Protein AF-A0A373VUH1-F1 (afdb_monomer_lite)

Secondary structure (DSSP, 8-state):
--EE-HHHHHHHHHHTHHHHHHHHHHT-HHHHHHHHHHSPEEE-HHHHHHHHHTT----GGGS-HHHHHHHHHHHHHHHHHHH-----

Structure (mmCIF, N/CA/C/O backbone):
data_AF-A0A373VUH1-F1
#
_entry.id   AF-A0A373VUH1-F1
#
loop_
_atom_site.group_PDB
_atom_site.id
_atom_site.type_symbol
_atom_site.label_atom_id
_atom_site.label_alt_id
_atom_site.label_comp_id
_atom_site.label_asym_id
_atom_site.label_entity_id
_atom_site.label_seq_id
_atom_site.pdbx_PDB_ins_code
_atom_site.Cartn_x
_atom_site.Cartn_y
_atom_site.Cartn_z
_atom_site.occupancy
_atom_site.B_iso_or_equiv
_atom_site.auth_seq_id
_atom_site.auth_comp_id
_atom_site.auth_asym_id
_atom_site.auth_atom_id
_atom_site.pdbx_PDB_model_num
ATOM 1 N N . MET A 1 1 ? -0.333 8.866 -3.297 1.00 73.50 1 MET A N 1
ATOM 2 C CA . MET A 1 1 ? -1.504 7.968 -3.166 1.00 73.50 1 MET A CA 1
ATOM 3 C C . MET A 1 1 ? -1.041 6.652 -2.548 1.00 73.50 1 MET A C 1
ATOM 5 O O . MET A 1 1 ? 0.109 6.293 -2.758 1.00 73.50 1 MET A O 1
ATOM 9 N N . ARG A 1 2 ? -1.877 5.958 -1.764 1.00 80.00 2 ARG A N 1
ATOM 10 C CA . ARG A 1 2 ? -1.553 4.635 -1.199 1.00 80.00 2 ARG A CA 1
ATOM 11 C C . ARG A 1 2 ? -2.553 3.617 -1.727 1.00 80.00 2 ARG A C 1
ATOM 13 O O . ARG A 1 2 ? -3.749 3.780 -1.506 1.00 80.00 2 ARG A O 1
ATOM 20 N N . LEU A 1 3 ? -2.068 2.591 -2.415 1.00 85.12 3 LEU A N 1
ATOM 21 C CA . LEU A 1 3 ? -2.914 1.494 -2.870 1.00 85.12 3 LEU A CA 1
ATOM 22 C C . LEU A 1 3 ? -3.031 0.467 -1.754 1.00 85.12 3 LEU A C 1
ATOM 24 O O . LEU A 1 3 ? -2.022 -0.036 -1.263 1.00 85.12 3 LEU A O 1
ATOM 28 N N . ILE A 1 4 ? -4.260 0.197 -1.329 1.00 89.44 4 ILE A N 1
ATOM 29 C CA . ILE A 1 4 ? -4.549 -0.697 -0.208 1.00 89.44 4 ILE A CA 1
ATOM 30 C C . ILE A 1 4 ? -4.458 -2.147 -0.686 1.00 89.44 4 ILE A C 1
ATOM 32 O O . ILE A 1 4 ? -5.002 -2.500 -1.732 1.00 89.44 4 ILE A O 1
ATOM 36 N N . ALA A 1 5 ? -3.795 -2.998 0.097 1.00 92.19 5 ALA A N 1
ATOM 37 C CA . ALA A 1 5 ? -3.806 -4.439 -0.118 1.00 92.19 5 ALA A CA 1
ATOM 38 C C . ALA A 1 5 ? -5.166 -4.999 0.320 1.00 92.19 5 ALA A C 1
ATOM 40 O O . ALA A 1 5 ? -5.340 -5.382 1.477 1.00 92.19 5 ALA A O 1
ATOM 41 N N . ALA A 1 6 ? -6.137 -5.012 -0.596 1.00 88.75 6 ALA A N 1
ATOM 42 C CA . ALA A 1 6 ? -7.511 -5.432 -0.315 1.00 88.75 6 ALA A CA 1
ATOM 43 C C . ALA A 1 6 ? -7.591 -6.833 0.319 1.00 88.75 6 ALA A C 1
ATOM 45 O O . ALA A 1 6 ? -8.371 -7.035 1.249 1.00 88.75 6 ALA A O 1
ATOM 46 N N . ASP A 1 7 ? -6.724 -7.752 -0.114 1.00 91.06 7 ASP A N 1
ATOM 47 C CA . ASP A 1 7 ? -6.653 -9.121 0.412 1.00 91.06 7 ASP A CA 1
ATOM 48 C C . ASP A 1 7 ? -6.295 -9.163 1.906 1.00 91.06 7 ASP A C 1
ATOM 50 O O . ASP A 1 7 ? -6.815 -9.991 2.647 1.00 91.06 7 ASP A O 1
ATOM 54 N N . ASN A 1 8 ? -5.470 -8.218 2.370 1.00 92.69 8 ASN A N 1
ATOM 55 C CA . ASN A 1 8 ? -5.017 -8.135 3.761 1.00 92.69 8 ASN A CA 1
ATOM 56 C C . ASN A 1 8 ? -5.865 -7.164 4.598 1.00 92.69 8 ASN A C 1
ATOM 58 O O . ASN A 1 8 ? -5.782 -7.159 5.827 1.00 92.69 8 ASN A O 1
ATOM 62 N N . LEU A 1 9 ? -6.678 -6.320 3.950 1.00 94.44 9 LEU A N 1
ATOM 63 C CA . LEU A 1 9 ? -7.494 -5.311 4.623 1.00 94.44 9 LEU A CA 1
ATOM 64 C C . LEU A 1 9 ? -8.508 -5.958 5.567 1.00 94.44 9 LEU A C 1
ATOM 66 O O . LEU A 1 9 ? -8.712 -5.469 6.675 1.00 94.44 9 LEU A O 1
ATOM 70 N N . ARG A 1 10 ? -9.136 -7.061 5.142 1.00 93.12 10 ARG A N 1
ATOM 71 C CA . ARG A 1 10 ? -10.136 -7.762 5.955 1.00 93.12 10 ARG A CA 1
ATOM 72 C C . ARG A 1 10 ? -9.543 -8.237 7.278 1.00 93.12 10 ARG A C 1
ATOM 74 O O . ARG A 1 10 ? -10.138 -7.990 8.324 1.00 93.12 10 ARG A O 1
ATOM 81 N N . ASP A 1 11 ? -8.384 -8.881 7.225 1.00 96.00 11 ASP A N 1
ATOM 82 C CA . ASP A 1 11 ? -7.725 -9.416 8.415 1.00 96.00 11 ASP A CA 1
ATOM 83 C C . ASP A 1 11 ? -7.266 -8.281 9.337 1.00 96.00 11 ASP A C 1
ATOM 85 O O . ASP A 1 11 ? -7.539 -8.328 10.535 1.00 96.00 11 ASP A O 1
ATOM 89 N N . PHE A 1 12 ? -6.713 -7.200 8.771 1.00 96.44 12 PHE A N 1
ATOM 90 C CA . PHE A 1 12 ? -6.377 -5.986 9.521 1.00 96.44 12 PHE A CA 1
ATOM 91 C C . PHE A 1 12 ? -7.590 -5.407 10.267 1.00 96.44 12 PHE A C 1
ATOM 93 O O . PHE A 1 12 ? -7.492 -5.083 11.452 1.00 96.44 12 PHE A O 1
ATOM 100 N N . MET A 1 13 ? -8.742 -5.291 9.595 1.00 95.81 13 MET A N 1
ATOM 101 C CA . MET A 1 13 ? -9.967 -4.757 10.201 1.00 95.81 13 MET A CA 1
ATOM 102 C C . MET A 1 13 ? -10.493 -5.641 11.332 1.00 95.81 13 MET A C 1
ATOM 104 O O . MET A 1 13 ? -10.975 -5.114 12.330 1.00 95.81 13 MET A O 1
ATOM 108 N N . VAL A 1 14 ? -10.409 -6.966 11.184 1.00 96.31 14 VAL A N 1
ATOM 109 C CA . VAL A 1 14 ? -10.822 -7.913 12.230 1.00 96.31 14 VAL A CA 1
ATOM 110 C C . VAL A 1 14 ? -9.876 -7.841 13.428 1.00 96.31 14 VAL A C 1
ATOM 112 O O . VAL A 1 14 ? -10.345 -7.751 14.559 1.00 96.31 14 VAL A O 1
ATOM 115 N N . GLU A 1 15 ? -8.564 -7.823 13.192 1.00 97.44 15 GLU A N 1
ATOM 116 C CA . GLU A 1 15 ? -7.542 -7.730 14.243 1.00 97.44 15 GLU A CA 1
ATOM 117 C C . GLU A 1 15 ? -7.669 -6.437 15.065 1.00 97.44 15 GLU A C 1
ATOM 119 O O . GLU A 1 15 ? -7.489 -6.447 16.281 1.00 97.44 15 GLU A O 1
ATOM 124 N N . HIS A 1 16 ? -8.040 -5.329 14.420 1.00 97.50 16 HIS A N 1
ATOM 125 C CA . HIS A 1 16 ? -8.127 -4.010 15.051 1.00 97.50 16 HIS A CA 1
ATOM 126 C C . HIS A 1 16 ? -9.563 -3.576 15.386 1.00 97.50 16 HIS A C 1
ATOM 128 O O . HIS A 1 16 ? -9.780 -2.408 15.717 1.00 97.50 16 HIS A O 1
ATOM 134 N N . ALA A 1 17 ? -10.544 -4.483 15.320 1.00 97.38 17 ALA A N 1
ATOM 135 C CA . ALA A 1 17 ? -11.970 -4.155 15.399 1.00 97.38 17 ALA A CA 1
ATOM 136 C C . ALA A 1 17 ? -12.350 -3.353 16.657 1.00 97.38 17 ALA A C 1
ATOM 138 O O . ALA A 1 17 ? -13.010 -2.320 16.547 1.00 97.38 17 ALA A O 1
ATOM 139 N N . GLU A 1 18 ? -11.885 -3.770 17.840 1.00 97.69 18 GLU A N 1
ATOM 140 C CA . GLU A 1 18 ? -12.174 -3.077 19.107 1.00 97.69 18 GLU A CA 1
ATOM 141 C C . GLU A 1 18 ? -11.605 -1.654 19.126 1.00 97.69 18 GLU A C 1
ATOM 143 O O . GLU A 1 18 ? -12.251 -0.708 19.575 1.00 97.69 18 GLU A O 1
ATOM 148 N N . ARG A 1 19 ? -10.394 -1.484 18.589 1.00 97.38 19 ARG A N 1
ATOM 149 C CA . ARG A 1 19 ? -9.700 -0.195 18.556 1.00 97.38 19 ARG A CA 1
ATOM 150 C C . ARG A 1 19 ? -10.336 0.756 17.543 1.00 97.38 19 ARG A C 1
ATOM 152 O O . ARG A 1 19 ? -10.455 1.946 17.827 1.00 97.38 19 ARG A O 1
ATOM 159 N N . ILE A 1 20 ? -10.786 0.231 16.400 1.00 97.50 20 ILE A N 1
ATOM 160 C CA . ILE A 1 20 ? -11.591 0.966 15.415 1.00 97.50 20 ILE A CA 1
ATOM 161 C C . ILE A 1 20 ? -12.906 1.423 16.055 1.00 97.50 20 ILE A C 1
ATOM 163 O O . ILE A 1 20 ? -13.243 2.604 15.976 1.00 97.50 20 ILE A O 1
ATOM 167 N N . GLN A 1 21 ? -13.628 0.510 16.711 1.00 98.06 21 GLN A N 1
ATOM 168 C CA . GLN A 1 21 ? -14.897 0.817 17.368 1.00 98.06 21 GLN A CA 1
ATOM 169 C C . GLN A 1 21 ? -14.724 1.912 18.424 1.00 98.06 21 GLN A C 1
ATOM 171 O O . GLN A 1 21 ? -15.424 2.923 18.368 1.00 98.06 21 GLN A O 1
ATOM 176 N N . TYR A 1 22 ? -13.746 1.760 19.321 1.00 98.06 22 TYR A N 1
ATOM 177 C CA . TYR A 1 22 ? -13.432 2.759 20.340 1.00 98.06 22 TYR A CA 1
ATOM 178 C C . TYR A 1 22 ? -13.185 4.140 19.723 1.00 98.06 22 TYR A C 1
ATOM 180 O O . TYR A 1 22 ? -13.776 5.129 20.160 1.00 98.06 22 TYR A O 1
ATOM 188 N N . ALA A 1 23 ? -12.346 4.210 18.686 1.00 97.69 23 ALA A N 1
ATOM 189 C CA . ALA A 1 23 ? -11.983 5.473 18.058 1.00 97.69 23 ALA A CA 1
ATOM 190 C C . ALA A 1 23 ? -13.188 6.165 17.400 1.00 97.69 23 ALA A C 1
ATOM 192 O O . ALA A 1 23 ? -13.328 7.384 17.490 1.00 97.69 23 ALA A O 1
ATOM 193 N N . ILE A 1 24 ? -14.097 5.396 16.793 1.00 97.00 24 ILE A N 1
ATOM 194 C CA . ILE A 1 24 ? -15.338 5.921 16.206 1.00 97.00 24 ILE A CA 1
ATOM 195 C C . ILE A 1 24 ? -16.289 6.431 17.295 1.00 97.00 24 ILE A C 1
ATOM 197 O O . ILE A 1 24 ? -16.790 7.552 17.190 1.00 97.00 24 ILE A O 1
ATOM 201 N N . GLU A 1 25 ? -16.527 5.639 18.342 1.00 98.25 25 GLU A N 1
ATOM 202 C CA . GLU A 1 25 ? -17.444 5.983 19.438 1.00 98.25 25 GLU A CA 1
ATOM 203 C C . GLU A 1 25 ? -17.019 7.261 20.167 1.00 98.25 25 GLU A C 1
ATOM 205 O O . GLU A 1 25 ? -17.855 8.105 20.498 1.00 98.25 25 GLU A O 1
ATOM 210 N N . HIS A 1 26 ? -15.711 7.436 20.357 1.00 97.94 26 HIS A N 1
ATOM 211 C CA . HIS A 1 26 ? -15.138 8.572 21.077 1.00 97.94 26 HIS A CA 1
ATOM 212 C C . HIS A 1 26 ? -14.724 9.724 20.155 1.00 97.94 26 HIS A C 1
ATOM 214 O O . HIS A 1 26 ? -14.305 10.772 20.644 1.00 97.94 26 HIS A O 1
ATOM 220 N N . LYS A 1 27 ? -14.870 9.561 18.830 1.00 96.94 27 LYS A N 1
ATOM 221 C CA . LYS A 1 27 ? -14.392 10.510 17.808 1.00 96.94 27 LYS A CA 1
ATOM 222 C C . LYS A 1 27 ? -12.907 10.849 17.987 1.00 96.94 27 LYS A C 1
ATOM 224 O O . LYS A 1 27 ? -12.497 11.998 17.819 1.00 96.94 27 LYS A O 1
ATOM 229 N N . ASP A 1 28 ? -12.118 9.842 18.344 1.00 97.88 28 ASP A N 1
ATOM 230 C CA . ASP A 1 28 ? -10.686 9.965 18.583 1.00 97.88 28 ASP A CA 1
ATOM 231 C C . ASP A 1 28 ? -9.932 9.961 17.246 1.00 97.88 28 ASP A C 1
ATOM 233 O O . ASP A 1 28 ? -9.676 8.917 16.635 1.00 97.88 28 ASP A O 1
ATOM 237 N N . GLY A 1 29 ? -9.615 11.164 16.768 1.00 97.06 29 GLY A N 1
ATOM 238 C CA . GLY A 1 29 ? -8.908 11.364 15.506 1.00 97.06 29 GLY A CA 1
ATOM 239 C C . GLY A 1 29 ? -7.478 10.822 15.512 1.00 97.06 29 GLY A C 1
ATOM 240 O O . GLY A 1 29 ? -7.024 10.345 14.475 1.00 97.06 29 GLY A O 1
ATOM 241 N N . GLU 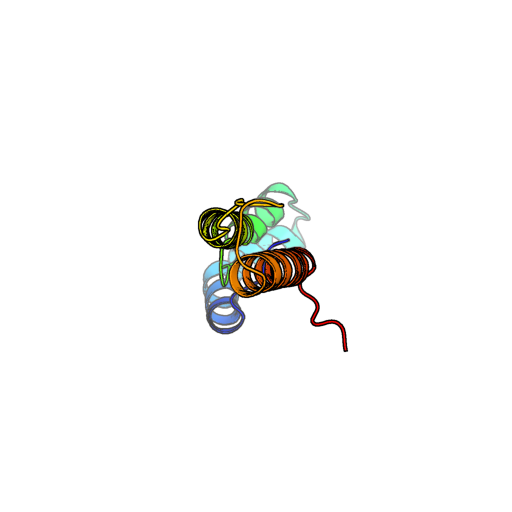A 1 30 ? -6.789 10.830 16.656 1.00 97.62 30 GLU A N 1
ATOM 242 C CA . GLU A 1 30 ? -5.399 10.366 16.747 1.00 97.62 30 GLU A CA 1
ATOM 243 C C . GLU A 1 30 ? -5.322 8.845 16.585 1.00 97.62 30 GLU A C 1
ATOM 245 O O . GLU A 1 30 ? -4.474 8.323 15.854 1.00 97.62 30 GLU A O 1
ATOM 250 N N . ILE A 1 31 ? -6.251 8.115 17.212 1.00 97.00 31 ILE A N 1
ATOM 251 C CA . ILE A 1 31 ? -6.332 6.661 17.042 1.00 97.00 31 ILE A CA 1
ATOM 252 C C . ILE A 1 31 ? -6.740 6.309 15.608 1.00 97.00 31 ILE A C 1
ATOM 254 O O . ILE A 1 31 ? -6.149 5.396 15.024 1.00 97.00 31 ILE A O 1
ATOM 258 N N . LEU A 1 32 ? -7.700 7.029 15.017 1.00 96.00 32 LEU A N 1
ATOM 259 C CA . LEU A 1 32 ? -8.096 6.811 13.621 1.00 96.00 32 LEU A CA 1
ATOM 260 C C . LEU A 1 32 ? -6.933 7.058 12.653 1.00 96.00 32 LEU A C 1
ATOM 262 O O . LEU A 1 32 ? -6.684 6.226 11.782 1.00 96.00 32 LEU A O 1
ATOM 266 N N . GLU A 1 33 ? -6.185 8.148 12.822 1.00 96.69 33 GLU A N 1
ATOM 267 C CA . GLU A 1 33 ? -5.006 8.444 12.005 1.00 96.69 33 GLU A CA 1
ATOM 268 C C . GLU A 1 33 ? -3.929 7.361 12.161 1.00 96.69 33 GLU A C 1
ATOM 270 O O . GLU A 1 33 ? -3.358 6.887 11.172 1.00 96.69 33 GLU A O 1
ATOM 275 N N . SER A 1 34 ? -3.688 6.905 13.394 1.00 96.88 34 SER A N 1
ATOM 276 C CA . SER A 1 34 ? -2.760 5.810 13.679 1.00 96.88 34 SER A CA 1
ATOM 277 C C . SER A 1 34 ? -3.163 4.514 12.968 1.00 96.88 34 SER A C 1
ATOM 279 O O . SER A 1 34 ? -2.301 3.847 12.393 1.00 96.88 34 SER A O 1
ATOM 281 N N . LEU A 1 35 ? -4.455 4.168 12.970 1.00 96.06 35 LEU A N 1
ATOM 282 C CA . LEU A 1 35 ? -4.987 2.985 12.289 1.00 96.06 35 LEU A CA 1
ATOM 283 C C . LEU 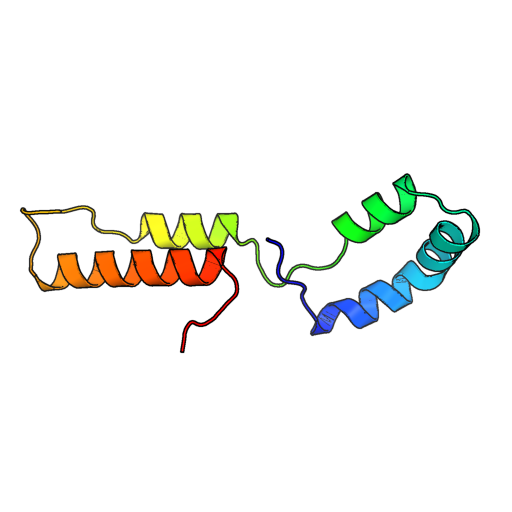A 1 35 ? -4.885 3.114 10.765 1.00 96.06 35 LEU A C 1
ATOM 285 O O . LEU A 1 35 ? -4.424 2.184 10.111 1.00 96.06 35 LEU A O 1
ATOM 289 N N . ILE A 1 36 ? -5.233 4.273 10.195 1.00 94.00 36 ILE A N 1
ATOM 290 C CA . ILE A 1 36 ? -5.126 4.535 8.749 1.00 94.00 36 ILE A CA 1
ATOM 291 C C . ILE A 1 36 ? -3.680 4.383 8.263 1.00 94.00 36 ILE A C 1
ATOM 293 O O . ILE A 1 36 ? -3.438 3.834 7.188 1.00 94.00 36 ILE A O 1
ATOM 297 N N . ASN A 1 37 ? -2.705 4.825 9.057 1.00 93.00 37 ASN A N 1
ATOM 298 C CA . ASN A 1 37 ? -1.288 4.674 8.731 1.00 93.00 37 ASN A CA 1
ATOM 299 C C . ASN A 1 37 ? -0.770 3.230 8.839 1.00 93.00 37 ASN A C 1
ATOM 301 O O . ASN A 1 37 ? 0.291 2.938 8.293 1.00 93.00 37 ASN A O 1
ATOM 305 N N . GLN A 1 38 ? -1.509 2.339 9.503 1.00 93.81 38 GLN A N 1
ATOM 306 C CA . GLN A 1 38 ? -1.188 0.914 9.622 1.00 93.81 38 GLN A CA 1
ATOM 307 C C . GLN A 1 38 ? -1.933 0.039 8.606 1.00 93.81 38 GLN A C 1
ATOM 309 O O . GLN A 1 38 ? -1.602 -1.140 8.486 1.00 93.81 38 GLN A O 1
ATOM 314 N N . ILE A 1 39 ? -2.905 0.592 7.863 1.00 94.31 39 ILE A N 1
ATOM 315 C CA . ILE A 1 39 ? -3.615 -0.148 6.814 1.00 94.31 39 ILE A CA 1
ATOM 316 C C . ILE A 1 39 ? -2.585 -0.742 5.840 1.00 94.31 39 ILE A C 1
ATOM 318 O O . ILE A 1 39 ? -1.725 -0.011 5.335 1.00 94.31 39 ILE A O 1
ATOM 322 N N . PRO A 1 40 ? -2.666 -2.051 5.542 1.00 91.69 40 PRO A N 1
ATOM 323 C CA . PRO A 1 40 ? -1.708 -2.700 4.666 1.00 91.69 40 PRO A CA 1
ATOM 324 C C . PRO A 1 40 ? -1.779 -2.110 3.254 1.00 91.69 40 PRO A C 1
ATOM 326 O O . PRO A 1 40 ? -2.849 -2.010 2.647 1.00 91.69 40 PRO A O 1
ATOM 329 N N . ILE A 1 41 ? -0.619 -1.741 2.714 1.00 91.62 41 ILE A N 1
ATOM 330 C CA . ILE A 1 41 ? -0.477 -1.243 1.343 1.00 91.62 41 ILE A CA 1
ATOM 331 C C . ILE A 1 41 ? -0.037 -2.372 0.408 1.00 91.62 41 ILE A C 1
ATOM 333 O O . ILE A 1 41 ? 0.758 -3.227 0.792 1.00 91.62 41 ILE A O 1
ATOM 337 N N . ALA A 1 42 ? -0.547 -2.374 -0.823 1.00 88.00 42 ALA A N 1
ATOM 338 C CA . ALA A 1 42 ? -0.182 -3.347 -1.851 1.00 88.00 42 ALA A CA 1
ATOM 339 C C . ALA A 1 42 ? 1.260 -3.132 -2.328 1.00 88.00 42 ALA A C 1
ATOM 341 O O . ALA A 1 42 ? 2.030 -4.080 -2.469 1.00 88.00 42 ALA A O 1
ATOM 342 N N . TYR A 1 43 ? 1.632 -1.871 -2.545 1.00 85.38 43 TYR A N 1
ATOM 343 C CA . TYR A 1 43 ? 2.995 -1.452 -2.832 1.00 85.38 43 TYR A CA 1
ATOM 344 C C . TYR A 1 43 ? 3.195 0.025 -2.483 1.00 85.38 43 TYR A C 1
ATOM 346 O O . TYR A 1 43 ? 2.250 0.809 -2.386 1.00 85.38 43 TYR A O 1
ATOM 354 N N . ASP A 1 44 ? 4.458 0.392 -2.295 1.00 87.69 44 ASP A N 1
ATOM 355 C CA . ASP A 1 44 ? 4.898 1.763 -2.068 1.00 87.69 44 ASP A CA 1
ATOM 356 C C . ASP A 1 44 ? 5.069 2.462 -3.425 1.00 87.69 44 ASP A C 1
ATOM 358 O O . ASP A 1 44 ? 6.007 2.169 -4.171 1.00 87.69 44 ASP A O 1
ATOM 362 N N . VAL A 1 45 ? 4.115 3.336 -3.762 1.00 88.06 45 VAL A N 1
ATOM 363 C CA . VAL A 1 45 ? 4.058 4.061 -5.044 1.00 88.06 45 VAL A CA 1
ATOM 364 C C . VAL A 1 45 ? 5.359 4.815 -5.309 1.00 88.06 45 VAL A C 1
ATOM 366 O O . VAL A 1 45 ? 5.886 4.737 -6.418 1.00 88.06 45 VAL A O 1
ATOM 369 N N . ASP A 1 46 ? 5.926 5.470 -4.295 1.00 89.06 46 ASP A N 1
ATOM 370 C CA . ASP A 1 46 ? 7.140 6.273 -4.452 1.00 89.06 46 ASP A CA 1
ATOM 371 C C . ASP A 1 46 ? 8.339 5.383 -4.798 1.00 89.06 46 ASP A C 1
ATOM 373 O O . ASP A 1 46 ? 9.118 5.699 -5.700 1.00 89.06 46 ASP A O 1
ATOM 377 N N . LYS A 1 47 ? 8.444 4.207 -4.165 1.00 90.44 47 LYS A N 1
ATOM 378 C CA . LYS A 1 47 ? 9.483 3.221 -4.504 1.00 90.44 47 LYS A CA 1
ATOM 379 C C . LYS A 1 47 ? 9.305 2.628 -5.894 1.00 90.44 47 LYS A C 1
ATOM 381 O O . LYS A 1 47 ? 10.303 2.3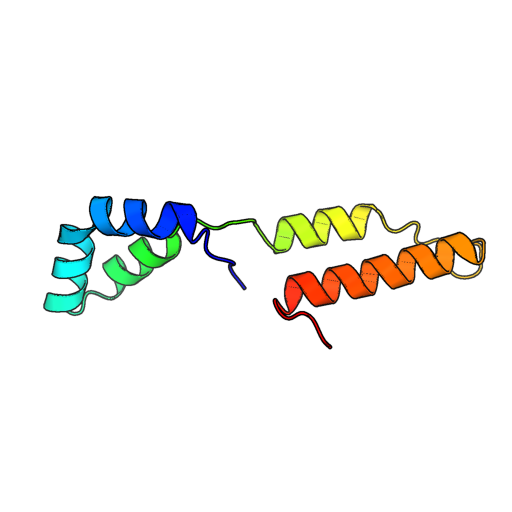66 -6.564 1.00 90.44 47 LYS A O 1
ATOM 386 N N . VAL A 1 48 ? 8.069 2.382 -6.334 1.00 90.44 48 VAL A N 1
ATOM 387 C CA . VAL A 1 48 ? 7.813 1.878 -7.693 1.00 90.44 48 VAL A CA 1
ATOM 388 C C . VAL A 1 48 ? 8.224 2.926 -8.725 1.00 90.44 48 VAL A C 1
ATOM 390 O O . VAL A 1 48 ? 8.957 2.599 -9.657 1.00 90.44 48 VAL A O 1
ATOM 393 N N . VAL A 1 49 ? 7.842 4.189 -8.523 1.00 91.62 49 VAL A N 1
ATOM 394 C CA . VAL A 1 49 ? 8.253 5.308 -9.384 1.00 91.62 49 VAL A CA 1
ATOM 395 C C . VAL A 1 49 ? 9.775 5.452 -9.412 1.00 91.62 49 VAL A C 1
ATOM 397 O O . VAL A 1 49 ? 10.356 5.568 -10.489 1.00 91.62 49 VAL A O 1
ATOM 400 N N . GLU A 1 50 ? 10.445 5.373 -8.259 1.00 92.38 50 GLU A N 1
ATOM 401 C CA . GLU A 1 50 ? 11.909 5.424 -8.180 1.00 92.38 50 GLU A CA 1
ATOM 402 C C . GLU A 1 50 ? 12.567 4.283 -8.978 1.00 92.38 50 GLU A C 1
ATOM 404 O O . GLU A 1 50 ? 13.534 4.501 -9.713 1.00 92.38 50 GLU A O 1
ATOM 409 N N . GLN A 1 51 ? 12.048 3.056 -8.862 1.00 92.38 51 GLN A N 1
ATOM 410 C CA . GLN A 1 51 ? 12.565 1.904 -9.604 1.00 92.38 51 GLN A CA 1
ATOM 411 C C . GLN A 1 51 ? 12.357 2.036 -11.114 1.00 92.38 51 GLN A C 1
ATOM 413 O O . GLN A 1 51 ? 13.246 1.650 -11.873 1.00 92.38 51 GLN A O 1
ATOM 418 N N . LEU A 1 52 ? 11.215 2.572 -11.553 1.00 91.81 52 LEU A N 1
ATOM 419 C CA . LEU A 1 52 ? 10.947 2.828 -12.968 1.00 91.81 52 LEU A CA 1
ATOM 420 C C . LEU A 1 52 ? 11.853 3.938 -13.516 1.00 91.81 52 LEU A C 1
ATOM 422 O O . LEU A 1 52 ? 12.462 3.748 -14.566 1.00 91.81 52 LEU A O 1
ATOM 426 N N . GLY A 1 53 ? 12.047 5.031 -12.773 1.00 89.25 53 GLY A N 1
ATOM 427 C CA . GLY A 1 53 ? 12.951 6.118 -13.167 1.00 89.25 53 GLY A CA 1
ATOM 428 C C . GLY A 1 53 ? 14.406 5.660 -13.316 1.00 89.25 53 GLY A C 1
ATOM 429 O O . GLY A 1 53 ? 15.087 6.033 -14.265 1.00 89.25 53 GLY A O 1
ATOM 430 N N . LYS A 1 54 ? 14.881 4.755 -12.447 1.00 90.50 54 LYS A N 1
ATOM 431 C CA . LYS A 1 54 ? 16.225 4.150 -12.566 1.00 90.50 54 LYS A CA 1
ATOM 432 C C . LYS A 1 54 ? 16.414 3.290 -13.819 1.00 90.50 54 LYS A C 1
ATOM 434 O O . LYS A 1 54 ? 17.555 2.988 -14.163 1.00 90.50 54 LYS A O 1
ATOM 439 N N . LYS A 1 55 ? 15.329 2.852 -14.467 1.00 87.81 55 LYS A N 1
ATOM 440 C CA . LYS A 1 55 ? 15.389 2.071 -15.709 1.00 87.81 55 LYS A CA 1
ATOM 441 C C . LYS A 1 55 ? 15.470 2.935 -16.963 1.00 87.81 55 LYS A C 1
ATOM 443 O O . LYS A 1 55 ? 15.757 2.370 -18.015 1.00 87.81 55 LYS A O 1
ATOM 448 N N . GLN A 1 56 ? 15.221 4.242 -16.871 1.00 83.19 56 GLN A N 1
ATOM 449 C CA . GLN A 1 56 ? 15.336 5.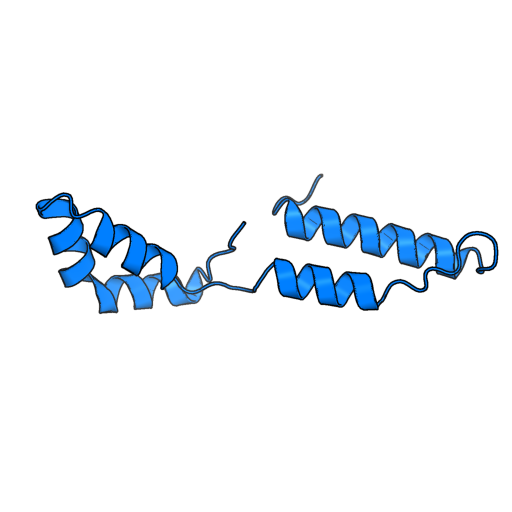148 -18.012 1.00 83.19 56 GLN A CA 1
ATOM 450 C C . GLN A 1 56 ? 16.800 5.240 -18.463 1.00 83.19 56 GLN A C 1
ATOM 452 O O . GLN A 1 56 ? 17.716 5.350 -17.645 1.00 83.19 56 GLN A O 1
ATOM 457 N N . ASN A 1 57 ? 17.029 5.180 -19.773 1.00 74.44 57 ASN A N 1
ATOM 458 C CA . ASN A 1 57 ? 18.359 5.245 -20.368 1.00 74.44 57 ASN A CA 1
ATOM 459 C C . ASN A 1 57 ? 18.846 6.689 -20.575 1.00 74.44 57 ASN A C 1
ATOM 461 O O . ASN A 1 57 ? 20.045 6.880 -20.779 1.00 74.44 57 ASN A O 1
ATOM 465 N N . ASN A 1 58 ? 17.971 7.700 -20.481 1.00 69.06 58 ASN A N 1
ATOM 466 C CA . ASN A 1 58 ? 18.272 9.144 -20.463 1.00 69.06 58 ASN A CA 1
ATOM 467 C C . ASN A 1 58 ? 19.231 9.616 -21.573 1.00 69.06 58 ASN A C 1
ATOM 469 O O . ASN A 1 58 ? 19.903 10.642 -21.442 1.00 69.06 58 ASN A O 1
ATOM 473 N N . LYS A 1 59 ? 19.317 8.878 -22.687 1.00 68.62 59 LYS A N 1
ATOM 474 C CA . LYS A 1 59 ? 20.272 9.173 -23.767 1.00 68.62 59 LYS A CA 1
ATOM 475 C C . LYS A 1 59 ? 19.824 10.322 -24.669 1.00 68.62 59 LYS A C 1
ATOM 477 O O . LYS A 1 59 ? 20.637 10.834 -25.442 1.00 68.62 59 LYS A O 1
ATOM 482 N N . GLY A 1 60 ? 18.563 10.748 -24.568 1.00 65.56 60 GLY A N 1
ATOM 483 C CA . GLY A 1 60 ? 18.009 11.857 -25.346 1.00 65.56 60 GLY A CA 1
ATOM 484 C C . GLY A 1 60 ? 18.314 11.729 -26.844 1.00 65.56 60 GLY A C 1
ATOM 485 O O . GLY A 1 60 ? 18.233 10.646 -27.417 1.00 65.56 60 GLY A O 1
ATOM 486 N N . PHE A 1 61 ? 18.737 12.830 -27.473 1.00 58.88 61 PHE A N 1
ATOM 487 C CA . PHE A 1 61 ? 19.047 12.904 -28.912 1.00 58.88 61 PHE A CA 1
ATOM 488 C C . PHE A 1 61 ? 20.299 12.104 -29.346 1.00 58.88 61 PHE A C 1
ATOM 490 O O . PHE A 1 61 ? 20.593 12.021 -30.536 1.00 58.88 61 PHE A O 1
ATOM 497 N N . GLY A 1 62 ? 21.055 11.535 -28.398 1.00 70.69 62 GLY A N 1
ATOM 498 C CA . GLY A 1 62 ? 22.196 10.649 -28.664 1.00 70.69 62 GLY A CA 1
ATOM 499 C C . GLY A 1 62 ? 21.854 9.155 -28.606 1.00 70.69 62 GLY A C 1
ATOM 500 O O . GLY A 1 62 ? 22.735 8.327 -28.835 1.00 70.69 62 GLY A O 1
ATOM 501 N N . GLY A 1 63 ? 20.608 8.810 -28.268 1.00 78.44 63 GLY A N 1
ATOM 502 C CA . GLY A 1 63 ? 20.108 7.439 -28.232 1.00 78.44 63 GLY A CA 1
ATOM 503 C C . GLY A 1 63 ? 19.559 6.964 -29.577 1.00 78.44 63 GLY A C 1
ATOM 504 O O . GLY A 1 63 ? 19.260 7.740 -30.483 1.00 78.44 63 GLY A O 1
ATOM 505 N N . THR A 1 64 ? 19.404 5.654 -29.700 1.00 86.94 64 THR A N 1
ATOM 506 C CA . THR A 1 64 ? 18.635 5.028 -30.774 1.00 86.94 64 THR A CA 1
ATOM 507 C C . THR A 1 64 ? 17.145 5.345 -30.628 1.00 86.94 64 THR A C 1
ATOM 509 O O . THR A 1 64 ? 16.649 5.611 -29.534 1.00 86.94 64 THR A O 1
ATOM 512 N N . ILE A 1 65 ? 16.400 5.258 -31.732 1.00 85.69 65 ILE A N 1
ATOM 513 C CA . ILE A 1 65 ? 14.938 5.425 -31.728 1.00 85.69 65 ILE A CA 1
ATOM 514 C C . ILE A 1 65 ? 14.277 4.457 -30.731 1.00 85.69 65 ILE A C 1
ATOM 516 O O . ILE A 1 65 ? 13.350 4.840 -30.024 1.00 85.69 65 ILE A O 1
ATOM 520 N N . GLN A 1 66 ? 14.775 3.220 -30.636 1.00 85.12 66 GLN A N 1
ATOM 521 C CA . GLN A 1 66 ? 14.277 2.228 -29.684 1.00 85.12 66 GLN A CA 1
ATOM 522 C C . GLN A 1 66 ? 14.487 2.659 -28.227 1.00 85.12 66 GLN A C 1
ATOM 524 O O . GLN A 1 66 ? 13.587 2.481 -27.413 1.00 85.12 66 GLN A O 1
ATOM 529 N N . GLU A 1 67 ? 15.646 3.237 -27.897 1.00 86.12 67 GLU A N 1
ATOM 530 C CA . GLU A 1 67 ? 15.930 3.742 -26.546 1.00 86.12 67 GLU A CA 1
ATOM 531 C C . GLU A 1 67 ? 15.016 4.921 -26.184 1.00 86.12 67 GLU A C 1
ATOM 533 O O . GLU A 1 67 ? 14.512 4.969 -25.067 1.00 86.12 67 GLU A O 1
ATOM 538 N N . ILE A 1 68 ? 14.730 5.818 -27.135 1.00 84.69 68 ILE A N 1
ATOM 539 C CA . ILE A 1 68 ? 13.822 6.958 -26.920 1.00 84.69 68 ILE A CA 1
ATOM 540 C C . ILE A 1 68 ? 12.387 6.483 -26.652 1.00 84.69 68 ILE A C 1
ATOM 542 O O . ILE A 1 68 ? 11.763 6.927 -25.693 1.00 84.69 68 ILE A O 1
ATOM 546 N N . PHE A 1 69 ? 11.854 5.562 -27.465 1.00 86.50 69 PHE A N 1
ATOM 547 C CA . PHE A 1 69 ? 10.501 5.030 -27.245 1.00 86.50 69 PHE A CA 1
ATOM 548 C C . PHE A 1 69 ? 10.383 4.215 -25.954 1.00 86.50 69 PHE A C 1
ATOM 550 O O . PHE A 1 69 ? 9.329 4.223 -25.323 1.00 86.50 69 PHE A O 1
ATOM 557 N N . TYR A 1 70 ? 11.449 3.523 -25.552 1.00 88.62 70 TYR A N 1
ATOM 558 C CA . TYR A 1 70 ? 11.486 2.821 -24.273 1.00 88.62 70 TYR A CA 1
ATOM 559 C C . TYR A 1 70 ? 11.399 3.795 -23.088 1.00 88.62 70 TYR A C 1
ATOM 561 O O . TYR A 1 70 ? 10.617 3.557 -22.169 1.00 88.62 70 TYR A O 1
ATOM 569 N N . ASP A 1 71 ? 12.142 4.905 -23.133 1.00 88.81 71 ASP A N 1
ATOM 570 C CA . ASP A 1 71 ? 12.105 5.928 -22.083 1.00 88.81 71 ASP A CA 1
ATOM 571 C C . ASP A 1 71 ? 10.731 6.617 -22.007 1.00 88.81 71 ASP A C 1
ATOM 573 O O . ASP A 1 71 ? 10.209 6.780 -20.905 1.00 88.81 71 ASP A O 1
ATOM 577 N N . LEU A 1 72 ? 10.098 6.918 -23.151 1.00 88.12 72 LEU A N 1
ATOM 578 C CA . LEU A 1 72 ? 8.722 7.443 -23.200 1.00 88.12 72 LEU A CA 1
ATOM 579 C C . LEU A 1 72 ? 7.711 6.473 -22.571 1.00 88.12 72 LEU A C 1
ATOM 581 O O . LEU A 1 72 ? 6.897 6.873 -21.746 1.00 88.12 72 LEU A O 1
ATOM 585 N N .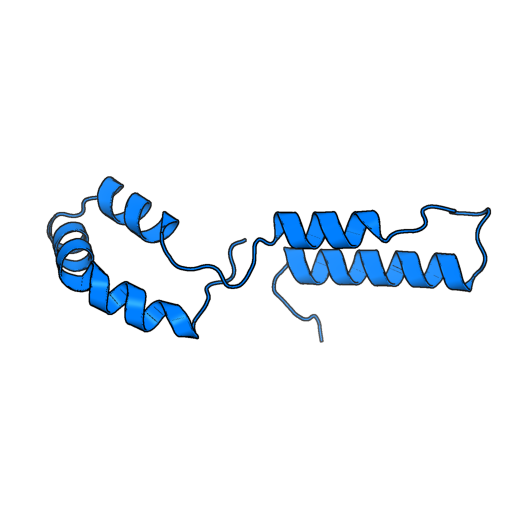 GLY A 1 73 ? 7.797 5.179 -22.895 1.00 90.19 73 GLY A N 1
ATOM 586 C CA . GLY A 1 73 ? 6.916 4.175 -22.291 1.00 90.19 73 GLY A CA 1
ATOM 587 C C . GLY A 1 73 ? 7.111 4.028 -20.776 1.00 90.19 73 GLY A C 1
ATOM 588 O O . GLY A 1 73 ? 6.162 3.709 -20.058 1.00 90.19 73 GLY A O 1
ATOM 589 N N . LEU A 1 74 ? 8.324 4.273 -20.264 1.00 92.25 74 LEU A N 1
ATOM 590 C CA . LEU A 1 74 ? 8.579 4.324 -18.823 1.00 92.25 74 LEU A CA 1
ATOM 591 C C . LEU A 1 74 ? 7.970 5.570 -18.169 1.00 92.25 74 LEU A C 1
ATOM 593 O O . LEU A 1 74 ? 7.465 5.457 -17.053 1.00 92.25 74 LEU A O 1
ATOM 597 N N . GLU A 1 75 ? 7.999 6.725 -18.837 1.00 90.94 75 GLU A N 1
ATOM 598 C CA . GLU A 1 75 ? 7.327 7.943 -18.358 1.00 90.94 75 GLU A CA 1
ATOM 599 C C . GLU A 1 75 ? 5.817 7.725 -18.246 1.00 90.94 75 GLU A C 1
ATOM 601 O O . GLU A 1 75 ? 5.245 7.968 -17.182 1.00 90.94 75 GLU A O 1
ATOM 606 N N . ASP A 1 76 ? 5.194 7.152 -19.279 1.00 90.75 76 ASP A N 1
ATOM 607 C CA . ASP A 1 76 ? 3.768 6.814 -19.262 1.00 90.75 76 ASP A CA 1
ATOM 608 C C . ASP A 1 76 ? 3.432 5.842 -18.117 1.00 90.75 76 ASP A C 1
ATOM 610 O O . ASP A 1 76 ? 2.471 6.042 -17.370 1.00 90.75 76 ASP A O 1
ATOM 614 N N . ALA A 1 77 ? 4.257 4.809 -17.913 1.00 90.81 77 ALA A N 1
ATOM 615 C CA . ALA A 1 77 ? 4.076 3.859 -16.815 1.00 90.81 77 ALA A CA 1
ATOM 616 C C . ALA A 1 77 ? 4.196 4.522 -15.430 1.00 90.81 77 ALA A C 1
ATOM 618 O O . ALA A 1 77 ? 3.448 4.177 -14.512 1.00 90.81 77 ALA A O 1
ATOM 619 N N . ILE A 1 78 ? 5.120 5.475 -15.266 1.00 90.81 78 ILE A N 1
ATOM 620 C CA . ILE A 1 78 ? 5.270 6.255 -14.031 1.00 90.81 78 ILE A CA 1
ATOM 621 C C . ILE A 1 78 ? 4.011 7.082 -13.762 1.00 90.81 78 ILE A C 1
ATOM 623 O O . ILE A 1 78 ? 3.536 7.107 -12.624 1.00 90.81 78 ILE A O 1
ATOM 627 N N . GLU A 1 79 ? 3.459 7.737 -14.781 1.00 90.06 79 GLU A N 1
ATOM 628 C CA . GLU A 1 79 ? 2.252 8.551 -14.630 1.00 90.06 7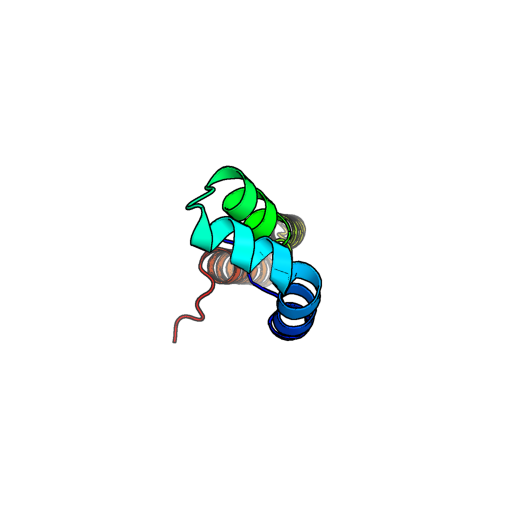9 GLU A CA 1
ATOM 629 C C . GLU A 1 79 ? 1.021 7.697 -14.297 1.00 90.06 79 GLU A C 1
ATOM 631 O O . GLU A 1 79 ? 0.262 8.063 -13.399 1.00 90.06 79 GLU A O 1
ATOM 636 N N . ILE A 1 80 ? 0.886 6.505 -14.889 1.00 88.50 80 ILE A N 1
ATOM 637 C CA . ILE A 1 80 ? -0.159 5.533 -14.513 1.00 88.50 80 ILE A CA 1
ATOM 638 C C . ILE A 1 80 ? -0.038 5.144 -13.032 1.00 88.50 80 ILE A C 1
ATOM 640 O O . ILE A 1 80 ? -1.023 5.154 -12.295 1.00 88.50 80 ILE A O 1
ATOM 644 N N . VAL A 1 81 ? 1.173 4.832 -12.558 1.00 88.62 81 VAL A N 1
ATOM 645 C CA . VAL A 1 81 ? 1.402 4.428 -11.160 1.00 88.62 81 VAL A CA 1
ATOM 646 C C . VAL A 1 81 ? 1.107 5.567 -10.176 1.00 88.62 81 VAL A C 1
ATOM 648 O O . VAL A 1 81 ? 0.535 5.326 -9.109 1.00 88.62 81 VAL A O 1
ATOM 651 N N . LYS A 1 82 ? 1.467 6.812 -10.515 1.00 87.19 82 LYS A N 1
ATOM 652 C CA . LYS A 1 82 ? 1.153 7.990 -9.690 1.00 87.19 82 LYS A CA 1
ATOM 653 C C . LYS A 1 82 ? -0.342 8.302 -9.670 1.00 87.19 82 LYS A C 1
ATOM 655 O O . LYS A 1 82 ? -0.861 8.647 -8.606 1.00 87.19 82 LYS A O 1
ATOM 660 N N . GLY A 1 83 ? -0.997 8.209 -10.829 1.00 83.06 83 GLY A N 1
ATOM 661 C CA . GLY A 1 83 ? -2.415 8.511 -11.009 1.00 83.06 83 GLY A CA 1
ATOM 662 C C . GLY A 1 83 ? -3.333 7.450 -10.408 1.00 83.06 83 GLY A C 1
ATOM 663 O O . GLY A 1 83 ? -4.387 7.788 -9.884 1.00 83.06 83 GLY A O 1
ATOM 664 N N . GLY A 1 84 ? -2.916 6.180 -10.418 1.00 76.94 84 GLY A N 1
ATOM 665 C CA . GLY A 1 84 ? -3.730 5.064 -9.921 1.00 76.94 84 GLY A CA 1
ATOM 666 C C . GLY A 1 84 ? -4.858 4.645 -10.851 1.00 76.94 84 GLY A C 1
ATOM 667 O O . GLY A 1 84 ? -5.646 3.773 -10.492 1.00 76.94 84 GLY A O 1
ATOM 668 N N . GLU A 1 85 ? -4.927 5.257 -12.027 1.00 68.62 85 GLU A N 1
ATOM 669 C CA . GLU A 1 85 ? -5.956 5.055 -13.032 1.00 68.62 85 GLU A CA 1
ATOM 670 C C . GLU A 1 85 ? -5.299 4.529 -14.310 1.00 68.62 85 GLU A C 1
ATOM 672 O O . GLU A 1 85 ? -4.204 4.952 -14.691 1.00 68.62 85 GLU A O 1
ATOM 677 N N . VAL A 1 86 ? -5.964 3.581 -14.970 1.00 65.06 86 VAL A N 1
ATOM 678 C CA . VAL A 1 86 ? -5.611 3.176 -16.331 1.00 65.06 86 VAL A CA 1
ATOM 679 C C . VAL A 1 86 ? -6.452 4.048 -17.254 1.00 65.06 86 VAL A C 1
ATOM 681 O O . VAL A 1 86 ? -7.672 3.912 -17.265 1.00 65.06 86 VAL A O 1
ATOM 684 N N . ASN A 1 87 ? -5.815 4.967 -17.979 1.00 60.06 87 ASN A N 1
ATOM 685 C CA . ASN A 1 87 ? -6.505 5.755 -19.000 1.00 60.06 87 ASN A CA 1
ATOM 686 C C . ASN A 1 87 ? -6.886 4.818 -20.165 1.00 60.06 87 ASN A C 1
ATOM 688 O O . ASN A 1 87 ? -5.998 4.172 -20.728 1.00 60.06 87 ASN A O 1
ATOM 692 N N . GLU A 1 88 ? -8.184 4.716 -20.477 1.00 53.06 88 GLU A N 1
ATOM 693 C CA . GLU A 1 88 ? -8.728 3.986 -21.643 1.00 53.06 88 GLU A CA 1
ATOM 694 C C . GLU A 1 88 ? -8.569 4.766 -22.956 1.00 53.06 88 GLU A C 1
ATOM 696 O O . GLU A 1 88 ? -8.748 6.008 -22.945 1.00 53.06 88 GLU A O 1
#

pLDDT: mean 88.39, std 9.87, range [53.06, 98.25]

Sequence (88 aa):
MRLIAADNLRDFMVEHAERIQYAIEHKDGEILESLINQIPIAYDVDKVVEQLGKKQNNKGFGGTIQEIFYDLGLEDAIEIVKGGEVNE

Radius of gyration: 19.64 Å; chains: 1; bounding box: 40×22×53 Å

Foldseek 3Di:
DFAAPPVCQVVLCVVCVVLVVVCVVVVPPVSVVVSVVVGHTPDDLVVVLVVLVVPQPPCPPNDDPVSVVSNVVSVVVNVCSVVVDDDD